Protein AF-A0A1E8Q1E7-F1 (afdb_monomer)

Nearest PDB structures (foldseek):
  3mvp-assembly1_A  TM=4.517E-01  e=9.120E+00  Streptococcus mutans UA159

Structure (mmCIF, N/CA/C/O backbone):
data_AF-A0A1E8Q1E7-F1
#
_entry.id   AF-A0A1E8Q1E7-F1
#
loop_
_atom_site.group_PDB
_atom_site.id
_atom_site.type_symbol
_atom_site.label_atom_id
_atom_site.label_alt_id
_atom_site.lab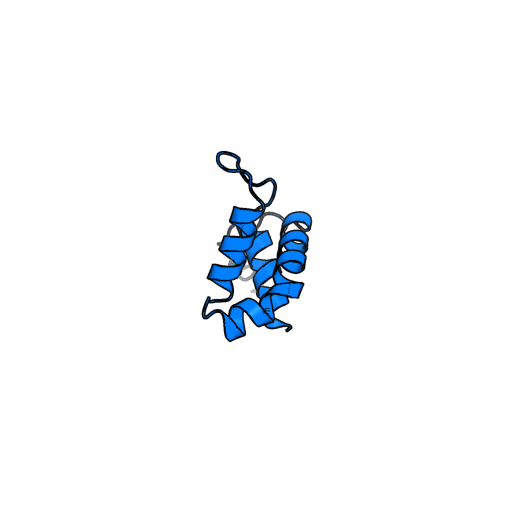el_comp_id
_atom_site.label_asym_id
_atom_site.label_entity_id
_atom_site.label_seq_id
_atom_site.pdbx_PDB_ins_code
_atom_site.Cartn_x
_atom_site.Cartn_y
_atom_site.Cartn_z
_atom_site.occupancy
_atom_site.B_iso_or_equiv
_atom_site.auth_seq_id
_atom_site.auth_comp_id
_atom_site.auth_asym_id
_atom_site.auth_atom_id
_atom_site.pdbx_PDB_model_num
ATOM 1 N N . MET A 1 1 ? 35.292 -31.006 3.323 1.00 39.88 1 MET A N 1
ATOM 2 C CA . MET A 1 1 ? 34.815 -29.608 3.392 1.00 39.88 1 MET A CA 1
ATOM 3 C C . MET A 1 1 ? 33.432 -29.575 2.748 1.00 39.88 1 MET A C 1
ATOM 5 O O . MET A 1 1 ? 33.319 -29.516 1.533 1.00 39.88 1 MET A O 1
ATOM 9 N N . LEU A 1 2 ? 32.399 -29.803 3.560 1.00 4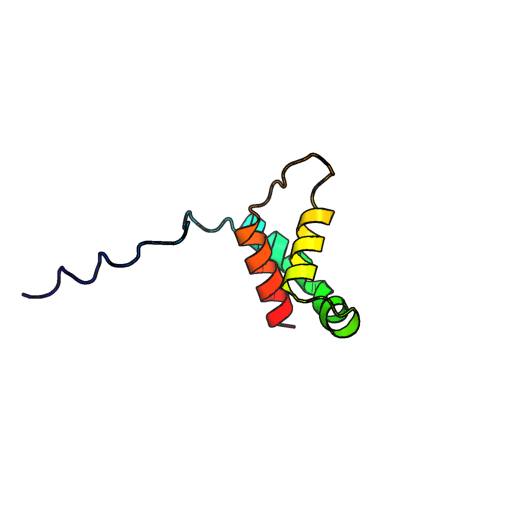5.66 2 LEU A N 1
ATOM 10 C CA . LEU A 1 2 ? 30.994 -29.956 3.165 1.00 45.66 2 LEU A CA 1
ATOM 11 C C . LEU A 1 2 ? 30.304 -28.599 3.397 1.00 45.66 2 LEU A C 1
ATOM 13 O O . LEU A 1 2 ? 29.789 -28.360 4.481 1.00 45.66 2 LEU A O 1
ATOM 17 N N . ALA A 1 3 ? 30.408 -27.650 2.464 1.00 46.72 3 ALA A N 1
ATOM 18 C CA . ALA A 1 3 ? 29.860 -26.301 2.695 1.00 46.72 3 ALA A CA 1
ATOM 19 C C . ALA A 1 3 ? 29.490 -25.529 1.416 1.00 46.72 3 ALA A C 1
ATOM 21 O O . ALA A 1 3 ? 29.494 -24.306 1.413 1.00 46.72 3 ALA A O 1
ATOM 22 N N . LEU A 1 4 ? 29.181 -26.220 0.316 1.00 48.03 4 LEU A N 1
ATOM 23 C CA . LEU A 1 4 ? 28.844 -25.572 -0.964 1.00 48.03 4 LEU A CA 1
ATOM 24 C C . LEU A 1 4 ? 27.477 -25.990 -1.524 1.00 48.03 4 LEU A C 1
ATOM 26 O O . LEU A 1 4 ? 27.216 -25.804 -2.704 1.00 48.03 4 LEU A O 1
ATOM 30 N N . VAL A 1 5 ? 26.597 -26.548 -0.687 1.00 50.31 5 VAL A N 1
ATOM 31 C CA . VAL A 1 5 ? 25.267 -27.026 -1.121 1.00 50.31 5 VAL A CA 1
ATOM 32 C C . VAL A 1 5 ? 24.117 -26.172 -0.561 1.00 50.31 5 VAL A C 1
ATOM 34 O O . VAL A 1 5 ? 22.978 -26.334 -0.974 1.00 50.31 5 VAL A O 1
ATOM 37 N N . CYS A 1 6 ? 24.387 -25.203 0.323 1.00 43.69 6 CYS A N 1
ATOM 38 C CA . CYS A 1 6 ? 23.321 -24.441 0.994 1.00 43.69 6 CYS A CA 1
ATOM 39 C C . CYS A 1 6 ? 23.013 -23.060 0.392 1.00 43.69 6 CYS A C 1
ATOM 41 O O . CYS A 1 6 ? 22.089 -22.408 0.857 1.00 43.69 6 CYS A O 1
ATOM 43 N N . TYR A 1 7 ? 23.740 -22.603 -0.633 1.00 45.81 7 TYR A N 1
ATOM 44 C CA . TYR A 1 7 ? 23.528 -21.262 -1.210 1.00 45.81 7 TYR A CA 1
ATOM 45 C C . TYR A 1 7 ? 22.602 -21.225 -2.434 1.00 45.81 7 TYR A C 1
ATOM 47 O O . TYR A 1 7 ? 22.386 -20.159 -3.001 1.00 45.81 7 TYR A O 1
ATOM 55 N N . ALA A 1 8 ? 22.044 -22.364 -2.851 1.00 46.62 8 ALA A N 1
ATOM 56 C CA . ALA A 1 8 ? 21.299 -22.482 -4.107 1.00 46.62 8 ALA A CA 1
ATOM 57 C C . ALA A 1 8 ? 19.829 -22.906 -3.921 1.00 46.62 8 ALA A C 1
ATOM 59 O O . ALA A 1 8 ? 19.250 -23.525 -4.810 1.00 46.62 8 ALA A O 1
ATOM 60 N N . LEU A 1 9 ? 19.223 -22.589 -2.771 1.00 47.28 9 LEU A N 1
ATOM 61 C CA . LEU A 1 9 ? 17.812 -22.881 -2.479 1.00 47.28 9 LEU A CA 1
ATOM 62 C C . LEU A 1 9 ? 17.042 -21.638 -2.015 1.00 47.28 9 LEU A C 1
ATOM 64 O O . LEU A 1 9 ? 16.357 -21.665 -1.000 1.00 47.28 9 LEU A O 1
ATOM 68 N N . ILE A 1 10 ? 17.121 -20.554 -2.785 1.00 51.81 10 ILE A N 1
ATOM 69 C CA . ILE A 1 10 ? 16.065 -19.535 -2.781 1.00 51.81 10 ILE A CA 1
ATOM 70 C C . ILE A 1 10 ? 15.671 -19.303 -4.240 1.00 51.81 10 ILE A C 1
ATOM 72 O O . ILE A 1 10 ? 16.202 -18.432 -4.921 1.00 51.81 10 ILE A O 1
ATOM 76 N N . TYR A 1 11 ? 14.798 -20.166 -4.753 1.00 44.72 11 TYR A N 1
ATOM 77 C CA . TYR A 1 11 ? 14.074 -19.937 -6.001 1.00 44.72 11 TYR A CA 1
ATOM 78 C C . TYR A 1 11 ? 12.599 -19.718 -5.653 1.00 44.72 11 TYR A C 1
ATOM 80 O O . TYR A 1 11 ? 12.054 -20.480 -4.858 1.00 44.72 11 TYR A O 1
ATOM 88 N N . ALA A 1 12 ? 11.996 -18.726 -6.322 1.00 49.59 12 ALA A N 1
ATOM 89 C CA . ALA A 1 12 ? 10.627 -18.200 -6.200 1.00 49.59 12 ALA A CA 1
ATOM 90 C C . ALA A 1 12 ? 10.439 -17.275 -4.983 1.00 49.59 12 ALA A C 1
ATOM 92 O O . ALA A 1 12 ? 10.465 -17.730 -3.852 1.00 49.59 12 ALA A O 1
ATOM 93 N N . THR A 1 13 ? 10.300 -15.957 -5.145 1.00 48.00 13 THR A N 1
ATOM 94 C CA . THR A 1 13 ? 9.235 -15.287 -5.912 1.00 48.00 13 THR A CA 1
ATOM 95 C C . THR A 1 13 ? 9.703 -13.932 -6.468 1.00 48.00 13 THR A C 1
ATOM 97 O O . THR A 1 13 ? 10.140 -13.099 -5.691 1.00 48.00 13 THR A O 1
ATOM 100 N N . GLY A 1 14 ? 9.622 -13.695 -7.783 1.00 44.62 14 GLY A N 1
ATOM 101 C CA . GLY A 1 14 ? 9.500 -12.353 -8.402 1.00 44.62 14 GLY A CA 1
ATOM 102 C C . GLY A 1 14 ? 10.455 -11.199 -8.024 1.00 44.62 14 GLY A C 1
ATOM 103 O O . GLY A 1 14 ? 10.179 -10.078 -8.427 1.00 44.62 14 GLY A O 1
ATOM 104 N N . ALA A 1 15 ? 11.540 -11.422 -7.282 1.00 49.47 15 ALA A N 1
ATOM 105 C CA . ALA A 1 15 ? 12.308 -10.357 -6.640 1.00 49.47 15 ALA A CA 1
ATOM 106 C C . ALA A 1 15 ? 13.284 -9.664 -7.606 1.00 49.47 15 ALA A C 1
ATOM 108 O O . ALA A 1 15 ? 14.486 -9.940 -7.627 1.00 49.47 15 ALA A O 1
ATOM 109 N N . GLY A 1 16 ? 12.756 -8.733 -8.402 1.00 59.50 16 GLY A N 1
ATOM 110 C CA . GLY A 1 16 ? 13.502 -7.506 -8.676 1.00 59.50 16 GLY A CA 1
ATOM 111 C C . GLY A 1 16 ? 13.729 -6.732 -7.366 1.00 59.50 16 GLY A C 1
ATOM 112 O O . GLY A 1 16 ? 13.124 -7.070 -6.345 1.00 59.50 16 GLY A O 1
ATOM 113 N N . PRO A 1 17 ? 14.621 -5.728 -7.338 1.00 68.69 17 PRO A N 1
ATOM 114 C CA . PRO A 1 17 ? 14.655 -4.811 -6.203 1.00 68.69 17 PRO A CA 1
ATOM 115 C C . PRO A 1 17 ? 13.247 -4.236 -5.996 1.00 68.69 17 PRO A C 1
ATOM 117 O O . PRO A 1 17 ? 12.637 -3.811 -6.975 1.00 68.69 17 PRO A O 1
ATOM 120 N N . ARG A 1 18 ? 12.750 -4.261 -4.750 1.00 75.50 18 ARG A N 1
ATOM 121 C CA . ARG A 1 18 ? 11.485 -3.622 -4.359 1.00 75.50 18 ARG A CA 1
ATOM 122 C C . ARG A 1 18 ? 11.461 -2.201 -4.910 1.00 75.50 18 ARG A C 1
ATOM 124 O O . ARG A 1 18 ? 12.416 -1.449 -4.680 1.00 75.50 18 ARG A O 1
ATOM 131 N N . ASP A 1 19 ? 10.394 -1.840 -5.607 1.00 87.19 19 ASP A N 1
ATOM 132 C CA . ASP A 1 19 ? 10.167 -0.465 -6.009 1.00 87.19 19 ASP A CA 1
ATOM 133 C C . ASP A 1 19 ? 9.763 0.347 -4.776 1.00 87.19 19 ASP A C 1
ATOM 135 O O . ASP A 1 19 ? 8.630 0.308 -4.290 1.00 87.19 19 ASP A O 1
ATOM 139 N N . GLU A 1 20 ? 10.745 1.048 -4.213 1.00 88.31 20 GLU A N 1
ATOM 140 C CA . GLU A 1 20 ? 10.557 1.805 -2.979 1.00 88.31 20 GLU A CA 1
ATOM 141 C C . GLU A 1 20 ? 9.504 2.908 -3.145 1.00 88.31 20 GLU A C 1
ATOM 143 O O . GLU A 1 20 ? 8.796 3.218 -2.192 1.00 88.31 20 GLU A O 1
ATOM 148 N N . GLU A 1 21 ? 9.360 3.476 -4.346 1.00 87.00 21 GLU A N 1
ATOM 149 C CA . GLU A 1 21 ? 8.352 4.502 -4.625 1.00 87.00 21 GLU A CA 1
ATOM 150 C C . GLU A 1 21 ? 6.931 3.933 -4.500 1.00 87.00 21 GLU A C 1
ATOM 152 O O . GLU A 1 21 ? 6.102 4.496 -3.782 1.00 87.00 21 GLU A O 1
ATOM 157 N N . SER A 1 22 ? 6.680 2.771 -5.106 1.00 88.44 22 SER A N 1
ATOM 158 C CA . SER A 1 22 ? 5.416 2.037 -4.992 1.00 88.44 22 SER A CA 1
ATOM 159 C C . SER A 1 22 ? 5.122 1.638 -3.551 1.00 88.44 22 SER A C 1
ATOM 161 O O . SER A 1 22 ? 4.010 1.864 -3.073 1.00 88.44 22 SER A O 1
ATOM 163 N N . TYR A 1 23 ? 6.122 1.122 -2.829 1.00 89.31 23 TYR A N 1
ATOM 164 C CA . TYR A 1 23 ? 5.980 0.760 -1.418 1.00 89.31 23 TYR A CA 1
ATOM 165 C C . TYR A 1 23 ? 5.605 1.960 -0.538 1.00 89.31 23 TYR A C 1
ATOM 167 O O . TYR A 1 23 ? 4.664 1.884 0.255 1.00 89.31 23 TYR A O 1
ATOM 175 N N . GLN A 1 24 ? 6.287 3.097 -0.695 1.00 89.94 24 GLN A N 1
ATOM 176 C CA . GLN A 1 24 ? 5.978 4.301 0.082 1.00 89.94 24 GLN A CA 1
ATOM 177 C C . GLN A 1 24 ? 4.614 4.897 -0.297 1.00 89.94 24 GLN A C 1
ATOM 179 O O . GLN A 1 24 ? 3.870 5.312 0.592 1.00 89.94 24 GLN A O 1
ATOM 184 N N . ALA A 1 25 ? 4.238 4.872 -1.582 1.00 88.19 25 ALA A N 1
ATOM 185 C CA . ALA A 1 25 ? 2.901 5.273 -2.026 1.00 88.19 25 ALA A CA 1
ATOM 186 C C . ALA A 1 25 ? 1.806 4.403 -1.381 1.00 88.19 25 ALA A C 1
ATOM 188 O O . ALA A 1 25 ? 0.789 4.925 -0.914 1.00 88.19 25 ALA A O 1
ATOM 189 N N . GLY A 1 26 ? 2.053 3.094 -1.286 1.00 88.62 26 GLY A N 1
ATOM 190 C CA . GLY A 1 26 ? 1.223 2.145 -0.552 1.00 88.62 26 GLY A CA 1
ATOM 191 C C . GLY A 1 26 ? 1.089 2.504 0.924 1.00 88.62 26 GLY A C 1
ATOM 192 O O . GLY A 1 26 ? -0.029 2.656 1.423 1.00 88.62 26 GLY A O 1
ATOM 193 N N . ARG A 1 27 ? 2.218 2.712 1.617 1.00 91.12 27 ARG A N 1
ATOM 194 C CA . ARG A 1 27 ? 2.228 3.114 3.036 1.00 91.12 27 ARG A CA 1
ATOM 195 C C . ARG A 1 27 ? 1.401 4.374 3.273 1.00 91.12 27 ARG A C 1
ATOM 197 O O . ARG A 1 27 ? 0.536 4.370 4.146 1.00 91.12 27 ARG A O 1
ATOM 204 N N . SER A 1 28 ? 1.601 5.417 2.465 1.00 88.56 28 SER A N 1
ATOM 205 C CA . SER A 1 28 ? 0.840 6.668 2.580 1.00 88.56 28 SER A CA 1
ATOM 206 C C . SER A 1 28 ? -0.670 6.472 2.392 1.00 88.56 28 SER A C 1
ATOM 208 O O . SER A 1 28 ? -1.461 7.142 3.053 1.00 88.56 28 SER A O 1
ATOM 210 N N . ALA A 1 29 ? -1.094 5.537 1.536 1.00 86.62 29 ALA A N 1
ATOM 211 C CA . ALA A 1 29 ? -2.510 5.201 1.374 1.00 86.62 29 ALA A CA 1
ATOM 212 C C . ALA A 1 29 ? -3.093 4.448 2.592 1.00 86.62 29 ALA A C 1
ATOM 214 O O . ALA A 1 29 ? -4.287 4.575 2.899 1.00 86.62 29 ALA A O 1
ATOM 215 N N . GLY A 1 30 ? -2.258 3.681 3.300 1.00 86.19 30 GLY A N 1
ATOM 216 C CA . GLY A 1 30 ? -2.620 2.936 4.508 1.00 86.19 30 GLY A CA 1
ATOM 217 C C . GLY A 1 30 ? -2.686 3.782 5.787 1.00 86.19 30 GLY A C 1
ATOM 218 O O . GLY A 1 30 ? -3.526 3.502 6.642 1.00 86.19 30 GLY A O 1
ATOM 219 N N . GLU A 1 31 ? -1.892 4.855 5.903 1.00 82.81 31 GLU A N 1
ATOM 220 C CA . GLU A 1 31 ? -1.783 5.699 7.116 1.00 82.81 31 GLU A CA 1
ATOM 221 C C . GLU A 1 31 ? -3.117 6.322 7.592 1.00 82.81 31 GLU A C 1
ATOM 223 O O . GLU A 1 31 ? -3.267 6.647 8.769 1.00 82.81 31 GLU A O 1
ATOM 228 N N . GLY A 1 32 ? -4.123 6.446 6.717 1.00 70.56 32 GLY A N 1
ATOM 229 C CA . GLY A 1 32 ? -5.480 6.907 7.066 1.00 70.56 32 GLY A CA 1
ATOM 230 C C . GLY A 1 32 ? -6.563 5.817 7.080 1.00 70.56 32 GLY A C 1
ATOM 231 O O . GLY A 1 32 ? -7.714 6.090 7.427 1.00 70.56 32 GLY A O 1
ATOM 232 N N . GLY A 1 33 ? -6.223 4.587 6.689 1.00 68.81 33 GLY A N 1
ATOM 233 C CA . GLY A 1 33 ? -7.189 3.537 6.358 1.00 68.81 33 GLY A CA 1
ATOM 234 C C . GLY A 1 33 ? -7.645 2.667 7.524 1.00 68.81 33 GLY A C 1
ATOM 235 O O . GLY A 1 33 ? -8.664 1.987 7.415 1.00 68.81 33 GLY A O 1
ATOM 236 N N . SER A 1 34 ? -6.945 2.699 8.661 1.00 70.69 34 SER A N 1
ATOM 237 C CA . SER A 1 34 ? -7.193 1.774 9.778 1.00 70.69 34 SER A CA 1
ATOM 238 C C . SER A 1 34 ? 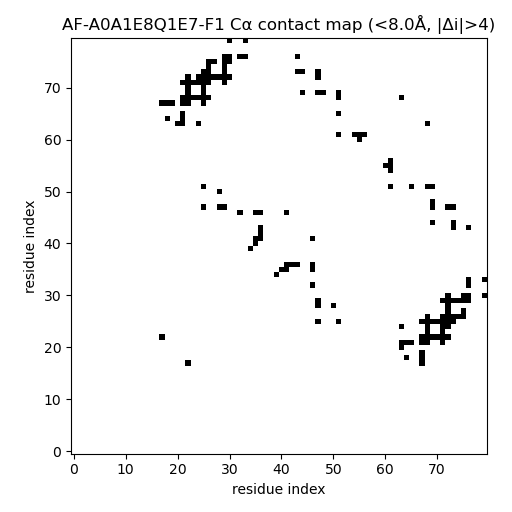-8.612 1.893 10.348 1.00 70.69 34 SER A C 1
ATOM 240 O O . SER A 1 34 ? -9.243 0.885 10.661 1.00 70.69 34 SER A O 1
ATOM 242 N N . THR A 1 35 ? -9.167 3.106 10.401 1.00 69.00 35 THR A N 1
ATOM 243 C CA . THR A 1 35 ? -10.568 3.347 10.788 1.00 69.00 35 THR A CA 1
ATOM 244 C C . THR A 1 35 ? -11.545 2.789 9.748 1.00 69.00 35 THR A C 1
ATOM 246 O O . THR A 1 35 ? -12.558 2.192 10.110 1.00 69.00 35 THR A O 1
ATOM 249 N N . MET A 1 36 ? -11.238 2.932 8.456 1.00 68.31 36 MET A N 1
ATOM 250 C CA . MET A 1 36 ? -12.085 2.443 7.362 1.00 68.31 36 MET A CA 1
ATOM 251 C C . MET A 1 36 ? -12.113 0.914 7.297 1.00 68.31 36 MET A C 1
ATOM 253 O O . MET A 1 36 ? -13.173 0.340 7.079 1.00 68.31 36 MET A O 1
ATOM 257 N N . VAL A 1 37 ? -10.990 0.249 7.568 1.00 74.38 37 VAL A N 1
ATOM 258 C CA . VAL A 1 37 ? -10.913 -1.216 7.694 1.00 74.38 37 VAL A CA 1
ATOM 259 C C . VAL A 1 37 ? -11.664 -1.689 8.945 1.00 74.38 37 VAL A C 1
ATOM 261 O O . VAL A 1 37 ? -12.535 -2.553 8.862 1.00 74.38 37 VAL A O 1
ATOM 264 N N . LYS A 1 38 ? -11.403 -1.072 10.110 1.00 67.88 38 LYS A N 1
ATOM 265 C CA . LYS A 1 38 ? -11.997 -1.475 11.401 1.00 67.88 38 LYS A CA 1
ATOM 266 C C . LYS A 1 38 ? -13.520 -1.274 11.459 1.00 67.88 38 LYS A C 1
ATOM 268 O O . LYS A 1 38 ? -14.208 -2.103 12.048 1.00 67.88 38 LYS A O 1
ATOM 273 N N . PHE A 1 39 ? -14.054 -0.200 10.870 1.00 65.50 39 PHE A N 1
ATOM 274 C CA . PHE A 1 39 ? -15.487 0.137 10.951 1.00 65.50 39 PHE A CA 1
ATOM 275 C C . PHE A 1 39 ? -16.260 -0.048 9.642 1.00 65.50 39 PHE A C 1
ATOM 277 O O . PHE A 1 39 ? -17.476 -0.228 9.683 1.00 65.50 39 PHE A O 1
ATOM 284 N N . GLY A 1 40 ? -15.589 -0.008 8.490 1.00 66.81 4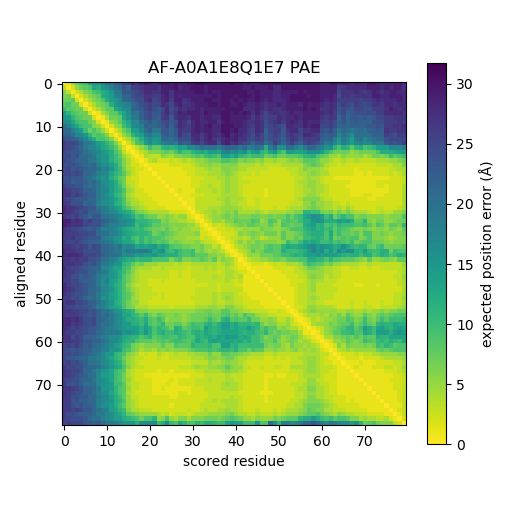0 GLY A N 1
ATOM 285 C CA . GLY A 1 40 ? -16.213 -0.209 7.180 1.00 66.81 40 GLY A CA 1
ATOM 286 C C . GLY A 1 40 ? -16.440 -1.679 6.824 1.00 66.81 40 GLY A C 1
ATOM 287 O O . GLY A 1 40 ? -17.209 -1.959 5.909 1.00 66.81 40 GLY A O 1
ATOM 288 N N . GLY A 1 41 ? -15.819 -2.615 7.553 1.00 68.56 41 GLY A N 1
ATOM 289 C CA . GLY A 1 41 ? -15.990 -4.057 7.350 1.00 68.56 41 GLY A CA 1
ATOM 290 C C . GLY A 1 41 ? -15.213 -4.635 6.163 1.00 68.56 41 GLY A C 1
ATOM 291 O O . GLY A 1 41 ? -15.400 -5.807 5.845 1.00 68.56 41 GLY A O 1
ATOM 292 N N . SER A 1 42 ? -14.353 -3.841 5.520 1.00 77.06 42 SER A N 1
ATOM 293 C CA . SER A 1 42 ? -13.423 -4.296 4.479 1.00 77.06 42 SER A CA 1
ATOM 294 C C . SER A 1 42 ? -12.187 -4.942 5.104 1.00 77.06 42 SER A C 1
ATOM 296 O O . SER A 1 42 ? -11.739 -4.509 6.167 1.00 77.06 42 SER A O 1
ATOM 298 N N . THR A 1 43 ? -11.596 -5.941 4.445 1.00 86.12 43 THR A N 1
ATOM 299 C CA . THR A 1 43 ? -10.275 -6.446 4.849 1.00 86.12 43 THR A CA 1
ATOM 300 C C . THR A 1 43 ? -9.186 -5.409 4.535 1.00 86.12 43 THR A C 1
ATOM 302 O O . THR A 1 43 ? -9.397 -4.527 3.694 1.00 86.12 43 THR A O 1
ATOM 305 N N . PRO A 1 44 ? -8.012 -5.481 5.193 1.00 84.81 44 PRO A N 1
ATOM 306 C CA . PRO A 1 44 ? -6.863 -4.655 4.831 1.00 84.81 44 PRO A CA 1
ATOM 307 C C . PRO A 1 44 ? -6.499 -4.768 3.346 1.00 84.81 44 PRO A C 1
ATOM 309 O O . PRO A 1 44 ? -6.258 -3.747 2.706 1.00 84.81 44 PRO A O 1
ATOM 312 N N . GLU A 1 45 ? -6.523 -5.979 2.777 1.00 87.12 45 GLU A N 1
ATOM 313 C CA . GLU A 1 45 ? -6.202 -6.180 1.361 1.00 87.12 45 GLU A CA 1
ATOM 314 C C . GLU A 1 45 ? -7.232 -5.515 0.441 1.00 87.12 45 GLU A C 1
ATOM 316 O O . GLU A 1 45 ? -6.846 -4.797 -0.479 1.00 87.12 45 GLU A O 1
ATOM 321 N N . ASP A 1 46 ? -8.530 -5.668 0.720 1.00 87.69 46 ASP A N 1
ATOM 322 C CA . ASP A 1 46 ? -9.589 -5.056 -0.090 1.00 87.69 46 ASP A CA 1
ATOM 323 C C . ASP A 1 46 ? -9.508 -3.523 -0.051 1.00 87.69 46 ASP A C 1
ATOM 325 O O . ASP A 1 46 ? -9.691 -2.853 -1.071 1.00 87.69 46 ASP A O 1
ATOM 329 N N . TYR A 1 47 ? -9.204 -2.948 1.118 1.00 88.19 47 TYR A N 1
ATOM 330 C CA . TYR A 1 47 ? -8.980 -1.509 1.248 1.00 88.19 47 TYR A CA 1
ATOM 331 C C . TYR A 1 47 ? -7.780 -1.059 0.405 1.00 88.19 47 TYR A C 1
ATOM 333 O O . TYR A 1 47 ? -7.890 -0.092 -0.350 1.00 88.19 47 TYR A O 1
ATOM 341 N N . CYS A 1 48 ? -6.650 -1.761 0.500 1.00 89.81 48 CYS A N 1
ATOM 342 C CA . CYS A 1 48 ? -5.440 -1.414 -0.239 1.00 89.81 48 CYS A CA 1
ATOM 343 C C . CYS A 1 48 ? -5.625 -1.554 -1.756 1.00 89.81 48 CYS A C 1
ATOM 345 O O . CYS A 1 48 ? -5.179 -0.688 -2.512 1.00 89.81 48 CYS A O 1
ATOM 347 N N . GLU A 1 49 ? -6.360 -2.573 -2.210 1.00 89.25 49 GLU A N 1
ATOM 348 C CA . GLU A 1 49 ? -6.709 -2.725 -3.623 1.00 89.25 49 GLU A CA 1
ATOM 349 C C . GLU A 1 49 ? -7.596 -1.570 -4.102 1.00 89.25 49 GLU A C 1
ATOM 351 O O . GLU A 1 49 ? -7.355 -1.011 -5.174 1.00 89.25 49 GLU A O 1
ATOM 356 N N . GLN A 1 50 ? -8.576 -1.152 -3.295 1.00 87.69 50 GLN A N 1
ATOM 357 C CA . GLN A 1 50 ? -9.392 0.020 -3.610 1.00 87.69 50 GLN A CA 1
ATOM 358 C C . GLN A 1 50 ? -8.543 1.288 -3.720 1.00 87.69 50 GLN A C 1
ATOM 360 O O . GLN A 1 50 ? -8.726 2.038 -4.677 1.00 87.69 50 GLN A O 1
ATOM 365 N N . GLN A 1 51 ? -7.594 1.516 -2.808 1.00 87.00 51 GLN A N 1
ATOM 366 C CA . GLN A 1 51 ? -6.709 2.684 -2.887 1.00 87.00 51 GLN A CA 1
ATOM 367 C C . GLN A 1 51 ? -5.836 2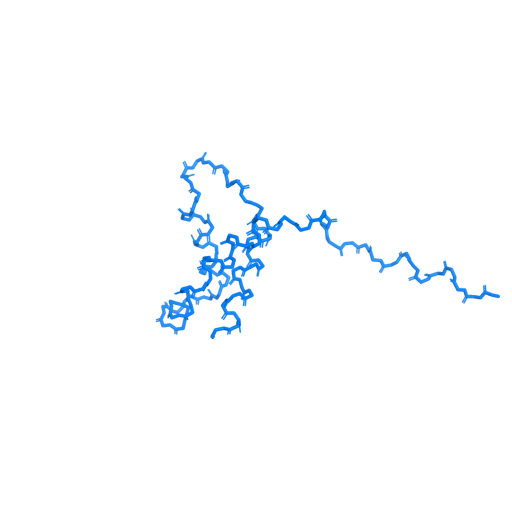.659 -4.148 1.00 87.00 51 GLN A C 1
ATOM 369 O O . GLN A 1 51 ? -5.738 3.673 -4.842 1.00 87.00 51 GLN A O 1
ATOM 374 N N . PHE A 1 52 ? -5.276 1.499 -4.502 1.00 86.44 52 PHE A N 1
ATOM 375 C CA . PHE A 1 52 ? -4.493 1.334 -5.730 1.00 86.44 52 PHE A CA 1
ATOM 376 C C . PHE A 1 52 ? -5.322 1.651 -6.987 1.00 86.44 52 PHE A C 1
ATOM 378 O O . PHE A 1 52 ? -4.872 2.363 -7.891 1.00 86.44 52 PHE A O 1
ATOM 385 N N . VAL A 1 53 ? -6.565 1.160 -7.038 1.00 84.75 53 VAL A N 1
ATOM 386 C CA . VAL A 1 53 ? -7.480 1.402 -8.162 1.00 84.75 53 VAL A CA 1
ATOM 387 C C . VAL A 1 53 ? -7.947 2.857 -8.204 1.00 84.75 53 VAL A C 1
ATOM 389 O O . VAL A 1 53 ? -7.972 3.440 -9.283 1.00 84.75 53 VAL A O 1
ATOM 392 N N . MET A 1 54 ? -8.285 3.473 -7.068 1.00 82.56 54 MET A N 1
ATOM 393 C CA . MET A 1 54 ? -8.724 4.876 -7.014 1.00 82.56 54 MET A CA 1
ATOM 394 C C . MET A 1 54 ? -7.607 5.855 -7.390 1.00 82.56 54 MET A C 1
ATOM 396 O O . MET A 1 54 ? -7.886 6.887 -8.000 1.00 82.56 54 MET A O 1
ATOM 400 N N . GLY A 1 55 ? -6.353 5.521 -7.069 1.00 74.00 55 GLY A N 1
ATOM 401 C CA . GLY A 1 55 ? -5.177 6.278 -7.500 1.00 74.00 55 GLY A CA 1
ATOM 402 C C . GLY A 1 55 ? -4.864 6.137 -8.993 1.00 74.00 55 GLY A C 1
ATOM 403 O O . GLY A 1 55 ? -4.145 6.967 -9.546 1.00 74.00 55 GLY A O 1
ATOM 404 N N . THR A 1 56 ? -5.432 5.132 -9.668 1.00 74.56 56 THR A N 1
ATOM 405 C CA . THR A 1 56 ? -5.186 4.860 -11.087 1.00 74.56 56 THR A CA 1
ATOM 406 C C . THR A 1 56 ? -6.351 5.361 -11.948 1.00 74.56 56 THR A C 1
ATOM 408 O O . THR A 1 56 ? -7.472 4.860 -11.835 1.00 74.56 56 THR A O 1
ATOM 411 N N . PRO A 1 57 ? -6.132 6.308 -12.878 1.00 72.81 57 PRO A N 1
ATOM 412 C CA . PRO A 1 57 ? -7.181 6.740 -13.793 1.00 72.81 57 PRO A CA 1
ATOM 413 C C . PRO A 1 57 ? -7.764 5.569 -14.596 1.00 72.81 57 PRO A C 1
ATOM 415 O O . PRO A 1 57 ? -7.036 4.711 -15.099 1.00 72.81 57 PRO A O 1
ATOM 418 N N . VAL A 1 58 ? -9.087 5.557 -14.777 1.00 72.19 58 VAL A N 1
ATOM 419 C CA . VAL A 1 58 ? -9.787 4.490 -15.509 1.00 72.19 58 VAL A CA 1
ATOM 420 C C . VAL A 1 58 ? -9.199 4.324 -16.917 1.00 72.19 58 VAL A C 1
ATOM 422 O O . VAL A 1 58 ? -9.105 5.279 -17.688 1.00 72.19 58 VAL A O 1
ATOM 425 N N . GLY A 1 59 ? -8.807 3.095 -17.262 1.00 67.94 59 GLY A N 1
ATOM 426 C CA . GLY A 1 59 ? -8.205 2.770 -18.560 1.00 67.94 59 GLY A CA 1
ATOM 427 C C . GLY A 1 59 ? -6.706 3.081 -18.672 1.00 67.94 59 GLY A C 1
ATOM 428 O O . GLY A 1 59 ? -6.138 2.930 -19.757 1.00 67.94 59 GLY A O 1
ATOM 429 N N . LYS A 1 60 ? -6.052 3.494 -17.581 1.00 73.12 60 LYS A N 1
ATOM 430 C CA . LYS A 1 60 ? -4.592 3.595 -17.474 1.00 73.12 60 LYS A CA 1
ATOM 431 C C . LYS A 1 60 ? -4.040 2.453 -16.626 1.00 73.12 60 LYS A C 1
ATOM 433 O O . LYS A 1 60 ? -4.740 1.882 -15.796 1.00 73.12 60 LYS A O 1
ATOM 438 N N . LYS A 1 61 ? -2.782 2.095 -16.883 1.00 72.00 61 LYS A N 1
ATOM 439 C CA . LYS A 1 61 ? -2.001 1.295 -15.936 1.00 72.00 61 LYS A CA 1
ATOM 440 C C . LYS A 1 61 ? -1.508 2.235 -14.840 1.00 72.00 61 LYS A C 1
ATOM 442 O O . LYS A 1 61 ? -1.232 3.392 -15.145 1.00 72.00 61 LYS A O 1
ATOM 447 N N . SER A 1 62 ? -1.440 1.736 -13.611 1.00 77.19 62 SER A N 1
ATOM 448 C CA . SER A 1 62 ? -0.795 2.458 -12.516 1.00 77.19 62 SER A CA 1
ATOM 449 C C . SER A 1 62 ? 0.679 2.664 -12.846 1.00 77.19 62 SER A C 1
ATOM 451 O O . SER A 1 62 ? 1.287 1.797 -13.481 1.00 77.19 62 SER A O 1
ATOM 453 N N . ASP A 1 63 ? 1.228 3.794 -12.412 1.00 80.50 63 ASP A N 1
ATOM 454 C CA . ASP A 1 63 ? 2.671 4.039 -12.448 1.00 80.50 63 ASP A CA 1
ATOM 455 C C . ASP A 1 63 ? 3.400 3.244 -11.347 1.00 80.50 63 ASP A C 1
ATOM 457 O O . ASP A 1 63 ? 4.611 3.064 -11.426 1.00 80.50 63 ASP A O 1
ATOM 461 N N . PHE A 1 64 ? 2.657 2.711 -10.368 1.00 83.62 64 PHE A N 1
ATOM 462 C CA . PHE A 1 64 ? 3.184 1.915 -9.263 1.00 83.62 64 PHE A CA 1
ATOM 463 C C . PHE A 1 64 ? 3.083 0.412 -9.529 1.00 83.62 64 PHE A C 1
ATOM 465 O O . PHE A 1 64 ? 2.079 -0.081 -10.067 1.00 83.62 64 PHE A O 1
ATOM 472 N N . ASP A 1 65 ? 4.096 -0.330 -9.081 1.00 89.25 65 ASP A N 1
ATOM 473 C CA . ASP A 1 65 ? 4.010 -1.777 -8.971 1.00 89.25 65 ASP A CA 1
ATOM 474 C C . ASP A 1 65 ? 2.947 -2.146 -7.936 1.00 89.25 65 ASP A C 1
ATOM 476 O O . ASP A 1 65 ? 2.928 -1.664 -6.800 1.00 89.25 65 ASP A O 1
ATOM 480 N N . ARG A 1 66 ? 2.018 -3.006 -8.355 1.00 87.50 66 ARG A N 1
ATOM 481 C CA . ARG A 1 66 ? 0.892 -3.391 -7.512 1.00 87.50 66 ARG A CA 1
ATOM 482 C C . ARG A 1 66 ? 1.353 -4.168 -6.282 1.00 87.50 66 ARG A C 1
ATOM 484 O O . ARG A 1 66 ? 0.765 -3.979 -5.227 1.00 87.50 66 ARG A O 1
ATOM 491 N N . GLY A 1 67 ? 2.331 -5.062 -6.417 1.00 88.56 67 GLY A N 1
ATOM 492 C CA . GLY A 1 67 ? 2.805 -5.876 -5.300 1.00 88.56 67 GLY A CA 1
ATOM 493 C C . GLY A 1 67 ? 3.411 -4.995 -4.218 1.00 88.56 67 GLY A C 1
ATOM 494 O O . GLY A 1 67 ? 2.929 -4.994 -3.088 1.00 88.56 67 GLY A O 1
ATOM 495 N N . ASP A 1 68 ? 4.368 -4.156 -4.609 1.00 90.69 68 ASP A N 1
ATOM 496 C CA . ASP A 1 68 ? 5.082 -3.290 -3.670 1.00 90.69 68 ASP A CA 1
ATOM 497 C C . ASP A 1 68 ? 4.148 -2.260 -3.010 1.00 90.69 68 ASP A C 1
ATOM 499 O O . ASP A 1 68 ? 4.240 -2.020 -1.804 1.00 90.69 68 ASP A O 1
ATOM 503 N N . PHE A 1 69 ? 3.183 -1.707 -3.757 1.00 90.81 69 PHE A N 1
ATOM 504 C CA . PHE A 1 69 ? 2.149 -0.832 -3.195 1.00 90.81 69 PHE A CA 1
ATOM 505 C C . PHE A 1 69 ? 1.273 -1.544 -2.158 1.00 90.81 69 PHE A C 1
ATOM 507 O O . PHE A 1 69 ? 0.973 -0.988 -1.099 1.00 90.81 69 PHE A O 1
ATOM 514 N N . MET A 1 70 ? 0.831 -2.766 -2.455 1.00 91.88 70 MET A N 1
ATOM 515 C CA . MET A 1 70 ? -0.018 -3.527 -1.539 1.00 91.88 70 MET A CA 1
ATOM 516 C C . MET A 1 70 ? 0.735 -3.866 -0.252 1.00 91.88 70 MET A C 1
ATOM 518 O O . MET A 1 70 ? 0.171 -3.682 0.825 1.00 91.88 70 MET A O 1
ATOM 522 N N . ASP A 1 71 ? 2.006 -4.260 -0.357 1.00 91.19 71 ASP A N 1
ATOM 523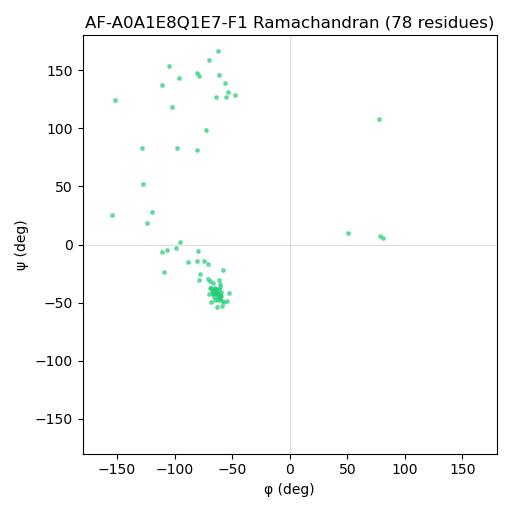 C CA . ASP A 1 71 ? 2.863 -4.542 0.798 1.00 91.19 71 ASP A CA 1
ATOM 524 C C . ASP A 1 71 ? 2.993 -3.310 1.704 1.00 91.19 71 ASP A C 1
ATOM 526 O O . ASP A 1 71 ? 2.740 -3.391 2.906 1.00 91.19 71 ASP A O 1
ATOM 530 N N . GLY A 1 72 ? 3.288 -2.138 1.130 1.00 90.75 72 GLY A N 1
ATOM 531 C CA . GLY A 1 72 ? 3.371 -0.896 1.901 1.00 90.75 72 GLY A CA 1
ATOM 532 C C . GLY A 1 72 ? 2.052 -0.518 2.572 1.00 90.75 72 GLY A C 1
ATOM 533 O O . GLY A 1 72 ? 2.022 -0.133 3.742 1.00 90.75 72 GLY A O 1
ATOM 534 N N . CYS A 1 73 ? 0.937 -0.661 1.860 1.00 91.50 73 CYS A N 1
ATOM 535 C CA . CYS A 1 73 ? -0.375 -0.333 2.408 1.00 91.50 73 CYS A CA 1
ATOM 536 C C . CYS A 1 73 ? -0.782 -1.271 3.557 1.00 91.50 73 CYS A C 1
ATOM 538 O O . CYS A 1 73 ? -1.262 -0.802 4.594 1.00 91.50 73 CYS A O 1
ATOM 540 N N . ILE A 1 74 ? -0.547 -2.578 3.412 1.00 90.81 74 ILE A N 1
ATOM 541 C CA . ILE A 1 74 ? -0.850 -3.575 4.447 1.00 90.81 74 ILE A CA 1
ATOM 542 C C . ILE A 1 74 ? 0.042 -3.372 5.677 1.00 90.81 74 ILE A C 1
ATOM 544 O O . ILE A 1 74 ? -0.467 -3.424 6.802 1.00 90.81 74 ILE A O 1
ATOM 548 N N . ASP A 1 75 ? 1.332 -3.087 5.484 1.00 90.56 75 ASP A N 1
ATOM 549 C CA . ASP A 1 75 ? 2.260 -2.779 6.577 1.00 90.56 75 ASP A CA 1
ATOM 550 C C . ASP A 1 75 ? 1.760 -1.583 7.402 1.00 90.56 75 ASP A C 1
ATOM 552 O O . ASP A 1 75 ? 1.623 -1.679 8.623 1.00 90.56 75 ASP A O 1
ATOM 556 N N . ALA A 1 76 ? 1.389 -0.479 6.743 1.00 88.94 76 ALA A N 1
ATOM 557 C CA . ALA A 1 76 ? 0.894 0.718 7.426 1.00 88.94 76 ALA A CA 1
ATOM 558 C C . ALA A 1 76 ? -0.404 0.461 8.220 1.00 88.94 76 ALA A C 1
ATOM 560 O O . ALA A 1 76 ? -0.565 0.958 9.338 1.00 88.94 76 ALA A O 1
ATOM 561 N N . LEU A 1 77 ? -1.319 -0.353 7.684 1.00 86.19 77 LEU A N 1
ATOM 562 C CA . LEU A 1 77 ? -2.547 -0.742 8.388 1.00 86.19 77 LEU A CA 1
ATOM 563 C C . LEU A 1 77 ? 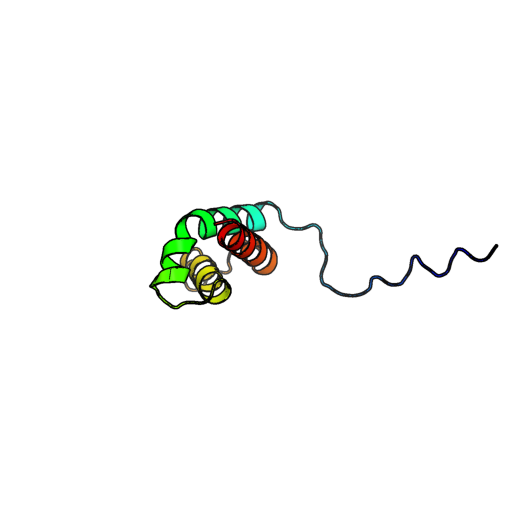-2.287 -1.670 9.578 1.00 86.19 77 LEU A C 1
ATOM 565 O O . LEU A 1 77 ? -3.037 -1.630 10.554 1.00 86.19 77 LEU A O 1
ATOM 569 N N . SER A 1 78 ? -1.247 -2.498 9.495 1.00 83.31 78 SER A N 1
ATOM 570 C CA . SER A 1 78 ? -0.867 -3.454 10.541 1.00 83.31 78 SER A CA 1
ATOM 571 C C . SER A 1 78 ? -0.134 -2.788 11.709 1.00 83.31 78 SER A C 1
ATOM 573 O O . SER A 1 78 ? -0.190 -3.283 12.834 1.00 83.31 78 SER A O 1
ATOM 575 N N . GLU A 1 79 ? 0.521 -1.652 11.463 1.00 79.56 79 GLU A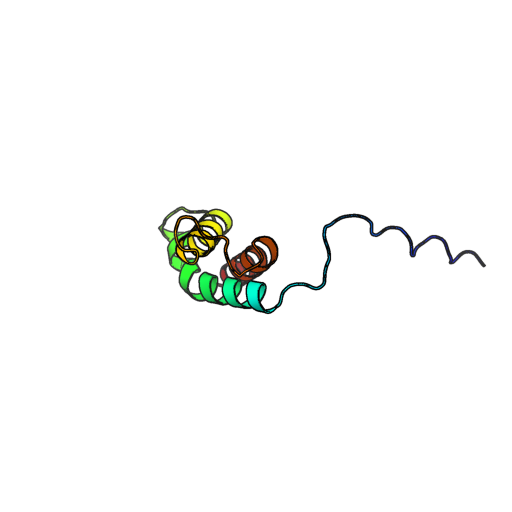 N 1
ATOM 576 C CA . GLU A 1 79 ? 1.168 -0.817 12.485 1.00 79.56 79 GLU A CA 1
ATOM 577 C C . GLU A 1 79 ? 0.179 0.096 13.260 1.00 79.56 79 GLU A C 1
ATOM 579 O O . GLU A 1 79 ? 0.592 0.751 14.220 1.00 79.56 79 GLU A O 1
ATOM 584 N N . SER A 1 80 ? -1.113 0.133 12.879 1.00 59.28 80 SER A N 1
ATOM 585 C CA . SER A 1 80 ? -2.134 1.120 13.316 1.00 59.28 80 SER A CA 1
ATOM 586 C C . SER A 1 80 ? -3.212 0.650 14.312 1.00 59.28 80 SER A C 1
ATOM 588 O O . SER A 1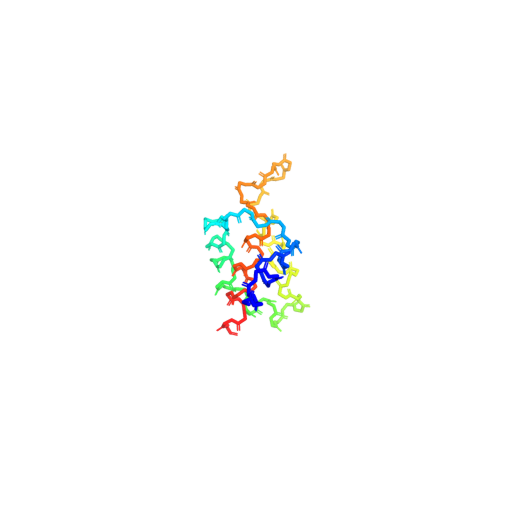 80 ? -3.787 -0.458 14.185 1.00 59.28 80 SER A O 1
#

Foldseek 3Di:
DPDDPPPPPDDDDDDDPQPVVLLVLLLVQQLPCLCCVVPVVDDLQRSQVVSQVVCAPPPDDDPHDSVSSSNNNSVNNVVD

Radius of gyration: 16.67 Å; Cα contacts (8 Å, |Δi|>4): 85; chains: 1; bounding box: 51×37×32 Å

pLDDT: mean 74.95, std 15.85, range [39.88, 91.88]

Secondary structure (DSSP, 8-state):
---SSSSS----S--SPP-HHHHHHHHHHHTTTHHHHHHH---HHHHHHHHHHHHSPTTS--SS-HHHHHHHHHHHHHT-

Organism: NCBI:txid1552759

Mean predicted aligned error: 10.67 Å

Sequence (80 aa):
MLALVCYALIYATGAGPRDEESYQAGRSAGEGGSTMVKFGGSTPEDYCEQQFVMGTPVGKKSDFDRGDFMDGCIDALSES

Solvent-accessible surface area (backbone atoms only — not comparable to full-atom values): 4833 Å² total; per-residue (Å²): 138,91,81,84,79,80,87,81,78,86,77,86,74,92,77,62,83,80,52,60,68,21,18,51,56,14,24,65,61,13,71,73,35,46,63,49,32,74,72,66,74,44,51,62,66,58,48,35,52,49,51,57,49,73,75,26,60,91,95,55,80,58,96,48,54,65,67,37,17,41,51,21,12,43,52,35,34,72,78,98